Protein AF-I0GTZ7-F1 (afdb_monomer)

Organism: Selenomonas ruminantium subsp. lactilytica (strain NBRC 103574 / TAM6421) (NCBI:txid927704)

Sequence (156 aa):
MKLYHGTDLFSAEQILQKGIDISAGRKGLDFGTGFYVTPRLTQAIIWAKGTLAPCVLSMELDEDGLIIKGFDKPNKEWAEFVVRNRLRLPVCVDYDCVYGPMADYGVSRMYAKYMANKLTVEQAIEKVRQDTNGWQWVVLTERAVKNVHDIRKVEI

Solvent-accessible surface area (backbone atoms only — not comparable to full-atom values): 8433 Å² total; per-residue (Å²): 83,71,34,19,33,36,35,30,49,70,61,52,50,45,35,74,75,74,45,86,64,39,81,78,33,60,80,36,32,60,86,41,53,23,45,63,30,16,76,42,62,71,58,18,51,56,52,5,64,75,40,96,44,58,31,35,37,34,29,33,42,57,66,80,97,57,48,69,46,80,32,99,54,68,42,71,69,46,18,48,49,26,46,32,24,34,63,67,44,91,73,96,73,92,49,25,30,43,36,27,64,29,67,66,59,59,50,70,62,52,38,56,32,37,77,67,73,72,41,53,72,69,63,47,25,63,53,42,44,75,30,68,66,60,59,36,36,32,38,55,34,77,70,44,54,72,34,51,41,77,75,40,82,52,93,129

Foldseek 3Di:
DKKKAKAAPVVLVCCVPPNFDQQPADFQFQQGGFGKIAPDPVVSQVNQVVDPHIWMKMWDFDCPPFAEAEDAALDLVSLLSRLCRLLVHDDPDDGQKYKDFGFPDDSVVSNVCVVVVNADSVNSSVNRSVGTDHMMMGGNDPVRSVRIGDIDIDDD

InterPro domains:
  IPR025051 Protein of unknown function DUF3990 [PF13151] (1-148)

Nearest PDB structures (foldseek):
  7oqq-assembly1_A  TM=5.506E-01  e=1.135E-02  Homo sapiens
  4uw1-assembly4_D  TM=5.158E-01  e=1.210E-02  Homo sapiens
  4uw1-assembly5_E  TM=5.452E-01  e=3.865E-02  Homo sapiens
  4u6a-assembly1_A  TM=5.434E-01  e=4.691E-02  Homo sapiens
  5aeh-assembly1_A  TM=5.411E-01  e=5.337E-02  Homo sapiens

pLDDT: mean 93.89, std 5.48, range [63.81, 98.81]

Mean predicted aligned error: 3.39 Å

Radius of gyration: 15.52 Å; Cα contacts (8 Å, |Δi|>4): 314; chains: 1; bounding box: 33×33×45 Å

Structure (mmCIF, N/CA/C/O backbone):
data_AF-I0GTZ7-F1
#
_entry.id   AF-I0GTZ7-F1
#
loop_
_atom_site.group_PDB
_atom_site.id
_atom_site.type_symbol
_atom_site.label_atom_id
_atom_site.label_alt_id
_atom_site.label_comp_id
_atom_site.label_asym_id
_atom_site.label_entity_id
_atom_site.label_seq_id
_atom_site.pdbx_PDB_ins_code
_atom_site.Cartn_x
_atom_site.Cartn_y
_atom_site.Cartn_z
_atom_site.occupancy
_atom_site.B_iso_or_equiv
_atom_site.auth_seq_id
_atom_site.auth_comp_id
_atom_site.auth_asym_id
_atom_site.auth_atom_id
_atom_site.pdbx_PDB_model_num
ATOM 1 N N . MET A 1 1 ? -5.364 -9.338 11.667 1.00 95.12 1 MET A N 1
ATOM 2 C CA . MET A 1 1 ? -3.909 -9.088 11.589 1.00 95.12 1 MET A CA 1
ATOM 3 C C . MET A 1 1 ? -3.652 -7.605 11.792 1.00 95.12 1 MET A C 1
ATOM 5 O O . MET A 1 1 ? -4.343 -6.790 11.185 1.00 95.12 1 MET A O 1
ATOM 9 N N . LYS A 1 2 ? -2.658 -7.242 12.613 1.00 97.94 2 LYS A N 1
ATOM 10 C CA . LYS A 1 2 ? -2.385 -5.834 12.917 1.00 97.94 2 LYS A CA 1
ATOM 11 C C . LYS A 1 2 ? -1.622 -5.148 11.788 1.00 97.94 2 LYS A C 1
ATOM 13 O O . LYS A 1 2 ? -0.551 -5.608 11.386 1.00 97.94 2 LYS A O 1
ATOM 18 N N . LEU A 1 3 ? -2.147 -4.021 11.320 1.00 98.50 3 LEU A N 1
ATOM 19 C CA . LEU A 1 3 ? -1.607 -3.234 10.213 1.00 98.50 3 LEU A CA 1
ATOM 20 C C . LEU A 1 3 ? -1.576 -1.742 10.563 1.00 98.50 3 LEU A C 1
ATOM 22 O O . LEU A 1 3 ? -2.290 -1.274 11.451 1.00 98.50 3 LEU A O 1
ATOM 26 N N . TYR A 1 4 ? -0.735 -0.993 9.852 1.00 98.69 4 TYR A N 1
ATOM 27 C CA . TYR A 1 4 ? -0.530 0.437 10.049 1.00 98.69 4 TYR A CA 1
ATOM 28 C C . TYR A 1 4 ? -0.625 1.203 8.729 1.00 98.69 4 TYR A C 1
ATOM 30 O O . TYR A 1 4 ? -0.106 0.753 7.707 1.00 98.69 4 TYR A O 1
ATOM 38 N N . HIS A 1 5 ? -1.233 2.385 8.763 1.00 98.31 5 HIS A N 1
ATOM 39 C CA . HIS A 1 5 ? -1.317 3.319 7.644 1.00 98.31 5 HIS A CA 1
ATOM 40 C C . HIS A 1 5 ? -0.653 4.640 8.032 1.00 98.31 5 HIS A C 1
ATOM 42 O O . HIS A 1 5 ? -1.072 5.279 8.995 1.00 98.31 5 HIS A O 1
ATOM 48 N N . GLY A 1 6 ? 0.383 5.041 7.297 1.00 98.12 6 GLY A N 1
ATOM 49 C CA . GLY A 1 6 ? 1.013 6.351 7.453 1.00 98.12 6 GLY A CA 1
ATOM 50 C C . GLY A 1 6 ? 0.407 7.362 6.490 1.00 98.12 6 GLY A C 1
ATOM 51 O O . GLY A 1 6 ? 0.366 7.102 5.290 1.00 98.12 6 GLY A O 1
ATOM 52 N N . THR A 1 7 ? -0.052 8.498 7.006 1.00 97.50 7 THR A N 1
ATOM 53 C CA . THR A 1 7 ? -0.763 9.526 6.237 1.00 97.50 7 THR A CA 1
ATOM 54 C C . THR A 1 7 ? -0.627 10.901 6.899 1.00 97.50 7 THR A C 1
ATOM 56 O O . THR A 1 7 ? 0.187 11.074 7.806 1.00 97.50 7 THR A O 1
ATOM 59 N N . ASP A 1 8 ? -1.385 11.889 6.434 1.00 97.38 8 ASP A N 1
ATOM 60 C CA . ASP A 1 8 ? -1.519 13.191 7.085 1.00 97.38 8 ASP A CA 1
ATOM 61 C C . ASP A 1 8 ? -2.726 13.238 8.046 1.00 97.38 8 ASP A C 1
ATOM 63 O O . ASP A 1 8 ? -3.652 12.428 7.962 1.00 97.38 8 ASP A O 1
ATOM 67 N N . LEU A 1 9 ? -2.726 14.200 8.971 1.00 97.62 9 LEU A N 1
ATOM 68 C CA . LEU A 1 9 ? -3.771 14.362 9.985 1.00 97.62 9 LEU A CA 1
ATOM 69 C C . LEU A 1 9 ? -5.183 14.504 9.391 1.00 97.62 9 LEU A C 1
ATOM 71 O O . LEU A 1 9 ? -6.120 13.913 9.926 1.00 97.62 9 LEU A O 1
ATOM 75 N N . PHE A 1 10 ? -5.338 15.249 8.293 1.00 97.12 10 PHE A N 1
ATOM 76 C CA . PHE A 1 10 ? -6.640 15.469 7.663 1.00 97.12 10 PHE A CA 1
ATOM 77 C C . PHE A 1 10 ? -7.180 14.166 7.063 1.00 97.12 10 PHE A C 1
ATOM 79 O O . PHE A 1 10 ? -8.318 13.778 7.327 1.00 97.12 10 PHE A O 1
ATOM 86 N N . SER A 1 11 ? -6.344 13.444 6.317 1.00 97.44 11 SER A N 1
ATOM 87 C CA . SER A 1 11 ? -6.682 12.133 5.760 1.00 97.44 11 SER A CA 1
ATOM 88 C C . SER A 1 11 ? -7.024 11.121 6.859 1.00 97.44 11 SER A C 1
ATOM 90 O O . SER A 1 11 ? -8.006 10.387 6.741 1.00 97.44 11 SER A O 1
ATOM 92 N N . ALA A 1 12 ? -6.272 11.113 7.965 1.00 98.06 12 ALA A N 1
ATOM 93 C CA . ALA A 1 12 ? -6.551 10.249 9.110 1.00 98.06 12 ALA A CA 1
ATOM 94 C C . ALA A 1 12 ? -7.923 10.533 9.744 1.00 98.06 12 ALA A C 1
ATOM 96 O O . ALA A 1 12 ? -8.657 9.604 10.079 1.00 98.06 12 ALA A O 1
ATOM 97 N N . GLU A 1 13 ? -8.294 11.805 9.898 1.00 98.12 13 GLU A N 1
ATOM 98 C CA . GLU A 1 13 ? -9.603 12.199 10.433 1.00 98.12 13 GLU A CA 1
ATOM 99 C C . GLU A 1 13 ? -10.752 11.809 9.510 1.00 98.12 13 GLU A C 1
ATOM 101 O O . GLU A 1 13 ? -11.776 11.316 9.980 1.00 98.12 13 GLU A O 1
ATOM 106 N N . GLN A 1 14 ? -10.562 11.949 8.200 1.00 98.06 14 GLN A N 1
ATOM 107 C CA . GLN A 1 14 ? -11.550 11.529 7.210 1.00 98.06 14 GLN A CA 1
ATOM 108 C C . GLN A 1 14 ? -11.779 10.016 7.261 1.00 98.06 14 GLN A C 1
ATOM 110 O O . GLN A 1 14 ? -12.933 9.592 7.279 1.00 98.06 14 GLN A O 1
ATOM 115 N N . ILE A 1 15 ? -10.711 9.218 7.373 1.00 98.25 15 ILE A N 1
ATOM 116 C CA . ILE A 1 15 ? -10.813 7.757 7.515 1.00 98.25 15 ILE A CA 1
ATOM 117 C C . ILE A 1 15 ? -11.589 7.384 8.783 1.00 98.25 15 ILE A C 1
ATOM 119 O O . ILE A 1 15 ? -12.472 6.532 8.739 1.00 98.25 15 ILE A O 1
ATOM 123 N N . LEU A 1 16 ? -11.300 8.035 9.912 1.00 98.25 16 LEU A N 1
ATOM 124 C CA . LEU A 1 16 ? -11.966 7.744 11.186 1.00 98.25 16 LEU A CA 1
ATOM 125 C C . LEU A 1 16 ? -13.450 8.134 11.189 1.00 98.25 16 LEU A C 1
ATOM 127 O O . LEU A 1 16 ? -14.254 7.463 11.827 1.00 98.25 16 LEU A O 1
ATOM 131 N N . GLN A 1 17 ? -13.814 9.220 10.504 1.00 97.75 17 GLN A N 1
ATOM 132 C CA . GLN A 1 17 ? -15.189 9.727 10.488 1.00 97.75 17 GLN A CA 1
ATOM 133 C C . GLN A 1 17 ? -16.062 9.077 9.411 1.00 97.75 17 GLN A C 1
ATOM 135 O O . GLN A 1 17 ? -17.263 8.919 9.616 1.00 97.75 17 GLN A O 1
ATOM 140 N N . LYS A 1 18 ? -15.483 8.757 8.249 1.00 97.50 18 LYS A N 1
ATOM 141 C CA . LYS A 1 18 ? -16.228 8.361 7.041 1.00 97.50 18 LYS A CA 1
ATOM 142 C C . LYS A 1 18 ? -15.886 6.960 6.543 1.00 97.50 18 LYS A C 1
ATOM 144 O O . LYS A 1 18 ? -16.575 6.460 5.660 1.00 97.50 18 LYS A O 1
ATOM 149 N N . GLY A 1 19 ? -14.863 6.328 7.110 1.00 97.31 19 GLY A N 1
ATOM 150 C CA . GLY A 1 19 ? -14.336 5.055 6.639 1.00 97.31 19 GLY A CA 1
ATOM 151 C C . GLY A 1 19 ? -13.273 5.213 5.554 1.00 97.31 19 GLY A C 1
ATOM 152 O O . GLY A 1 19 ? -12.910 6.315 5.136 1.00 97.31 19 GLY A O 1
ATOM 153 N N . ILE A 1 20 ? -12.737 4.075 5.124 1.00 98.12 20 ILE A N 1
ATOM 154 C CA . ILE A 1 20 ? -11.696 3.996 4.100 1.00 98.12 20 ILE A CA 1
ATOM 155 C C . ILE A 1 20 ? -12.334 4.172 2.719 1.00 98.12 20 ILE A C 1
ATOM 157 O O . ILE A 1 20 ? -13.192 3.385 2.335 1.00 98.12 20 ILE A O 1
ATOM 161 N N . ASP A 1 21 ? -11.860 5.157 1.957 1.00 96.94 21 ASP A N 1
ATOM 162 C CA . ASP A 1 21 ? -12.166 5.317 0.532 1.00 96.94 21 ASP A CA 1
ATOM 163 C C . ASP A 1 21 ? -10.965 4.849 -0.301 1.00 96.94 21 ASP A C 1
ATOM 165 O O . ASP A 1 21 ? -9.955 5.548 -0.432 1.00 96.94 21 ASP A O 1
ATOM 169 N N . ILE A 1 22 ? -11.064 3.647 -0.872 1.00 94.62 22 ILE A N 1
ATOM 170 C CA . ILE A 1 22 ? -10.001 3.056 -1.699 1.00 94.62 22 ILE A CA 1
ATOM 171 C C . ILE A 1 22 ? -9.769 3.826 -3.009 1.00 94.62 22 ILE A C 1
ATOM 173 O O . ILE A 1 22 ? -8.677 3.751 -3.580 1.00 94.62 22 ILE A O 1
ATOM 177 N N . SER A 1 23 ? -10.751 4.606 -3.472 1.00 93.00 23 SER A N 1
ATOM 178 C CA . SER A 1 23 ? -10.648 5.392 -4.705 1.00 93.00 23 SER A CA 1
ATOM 179 C C . SER A 1 23 ? -9.791 6.653 -4.544 1.00 93.00 23 SER A C 1
ATOM 181 O O . SER A 1 23 ? -9.262 7.165 -5.533 1.00 93.00 23 SER A O 1
ATOM 183 N N . ALA A 1 24 ? -9.567 7.102 -3.302 1.00 92.50 24 ALA A N 1
ATOM 184 C CA . ALA A 1 24 ? -8.664 8.207 -2.979 1.00 92.50 24 ALA A CA 1
ATOM 185 C C . ALA A 1 24 ? -7.177 7.866 -3.224 1.00 92.50 24 ALA A C 1
ATOM 187 O O . ALA A 1 24 ? -6.317 8.752 -3.239 1.00 92.50 24 ALA A O 1
ATOM 188 N N . GLY A 1 25 ? -6.855 6.582 -3.427 1.00 86.94 25 GLY A N 1
ATOM 189 C CA . GLY A 1 25 ? -5.504 6.115 -3.706 1.00 86.94 25 GLY A CA 1
ATOM 190 C C . GLY A 1 25 ? -4.927 6.667 -5.017 1.00 86.94 25 GLY A C 1
ATOM 191 O O . GLY A 1 25 ? -5.606 6.859 -6.026 1.00 86.94 25 GLY A O 1
ATOM 192 N N . ARG A 1 26 ? -3.610 6.889 -5.042 1.00 88.62 26 ARG A N 1
ATOM 193 C CA . ARG A 1 26 ? -2.918 7.336 -6.261 1.00 88.62 26 ARG A CA 1
ATOM 194 C C . ARG A 1 26 ? -2.885 6.222 -7.314 1.00 88.62 26 ARG A C 1
ATOM 196 O O . ARG A 1 26 ? -2.841 5.035 -6.997 1.00 88.62 26 ARG A O 1
ATOM 203 N N . LYS A 1 27 ? -2.846 6.609 -8.592 1.00 88.44 27 LYS A N 1
ATOM 204 C CA . LYS A 1 27 ? -2.640 5.677 -9.714 1.00 88.44 27 LYS A CA 1
ATOM 205 C C . LYS A 1 27 ? -1.162 5.348 -9.897 1.00 88.44 27 LYS A C 1
ATOM 207 O O . LYS A 1 27 ? -0.310 6.225 -9.755 1.00 88.44 27 LYS A O 1
ATOM 212 N N . GLY A 1 28 ? -0.879 4.126 -10.341 1.00 88.50 28 GLY A N 1
ATOM 213 C CA . GLY A 1 28 ? 0.480 3.684 -10.661 1.00 88.50 28 GLY A CA 1
ATOM 214 C C . GLY A 1 28 ? 1.322 3.319 -9.439 1.00 88.50 28 GLY A C 1
ATOM 215 O O . GLY A 1 28 ? 2.539 3.452 -9.496 1.00 88.50 28 GLY A O 1
ATOM 216 N N . LEU A 1 29 ? 0.696 2.905 -8.336 1.00 92.75 29 LEU A N 1
ATOM 217 C CA . LEU A 1 29 ? 1.392 2.277 -7.210 1.00 92.75 29 LEU A CA 1
ATOM 218 C C . LEU A 1 29 ? 1.675 0.799 -7.517 1.00 92.75 29 LEU A C 1
ATOM 220 O O . LEU A 1 29 ? 1.249 0.281 -8.545 1.00 92.75 29 LEU A O 1
ATOM 224 N N . ASP A 1 30 ? 2.411 0.126 -6.640 1.00 94.19 30 ASP A N 1
ATOM 225 C CA . ASP A 1 30 ? 2.961 -1.219 -6.870 1.00 94.19 30 ASP A CA 1
ATOM 226 C C . ASP A 1 30 ? 1.895 -2.277 -7.152 1.00 94.19 30 ASP A C 1
ATOM 228 O O . ASP A 1 30 ? 2.091 -3.168 -7.971 1.00 94.19 30 ASP A O 1
ATOM 232 N N . PHE A 1 31 ? 0.753 -2.164 -6.485 1.00 94.88 31 PHE A N 1
ATOM 233 C CA . PHE A 1 31 ? -0.296 -3.182 -6.451 1.00 94.88 31 PHE A CA 1
ATOM 234 C C . PHE A 1 31 ? -1.664 -2.627 -6.874 1.00 94.88 31 PHE A C 1
ATOM 236 O O . PHE A 1 31 ? -2.688 -3.237 -6.594 1.00 94.88 31 PHE A O 1
ATOM 243 N N . GLY A 1 32 ? -1.672 -1.479 -7.559 1.00 92.75 32 GLY A N 1
ATOM 244 C CA . GLY A 1 32 ? -2.886 -0.821 -8.038 1.00 92.75 32 GLY A CA 1
ATOM 245 C C . GLY A 1 32 ? -3.330 0.352 -7.165 1.00 92.75 32 GLY A C 1
ATOM 246 O O . GLY A 1 32 ? -2.596 0.839 -6.309 1.00 92.75 32 GLY A O 1
ATOM 247 N N . THR A 1 33 ? -4.525 0.870 -7.436 1.00 93.00 33 THR A N 1
ATOM 248 C CA . THR A 1 33 ? -5.135 1.931 -6.627 1.00 93.00 33 THR A CA 1
ATOM 249 C C . THR A 1 33 ? -5.954 1.291 -5.515 1.00 93.00 33 THR A C 1
ATOM 251 O O . THR A 1 33 ? -6.853 0.509 -5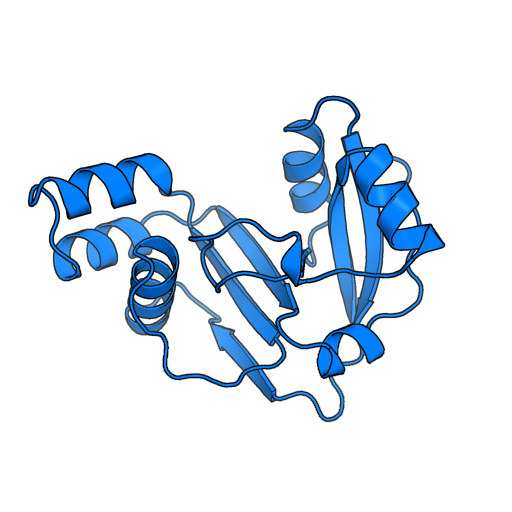.797 1.00 93.00 33 THR A O 1
ATOM 254 N N . GLY A 1 34 ? -5.629 1.623 -4.269 1.00 95.31 34 GLY A N 1
ATOM 255 C CA . GLY A 1 34 ? -6.309 1.099 -3.092 1.00 95.31 34 GLY A CA 1
ATOM 256 C C . GLY A 1 34 ? -5.756 1.703 -1.807 1.00 95.31 34 GLY A C 1
ATOM 257 O O . GLY A 1 34 ? -4.984 2.669 -1.837 1.00 95.31 34 GLY A O 1
ATOM 258 N N . PHE A 1 35 ? -6.134 1.115 -0.677 1.00 97.62 35 PHE A N 1
ATOM 259 C CA . PHE A 1 35 ? -5.713 1.567 0.643 1.00 97.62 35 PHE A CA 1
ATOM 260 C C . PHE A 1 35 ? -4.486 0.787 1.123 1.00 97.62 35 PHE A C 1
ATOM 262 O O . PHE A 1 35 ? -4.555 -0.410 1.399 1.00 97.62 35 PHE A O 1
ATOM 269 N N . TYR A 1 36 ? -3.343 1.472 1.180 1.00 97.69 36 TYR A N 1
ATOM 270 C CA . TYR A 1 36 ? -2.048 0.865 1.481 1.00 97.69 36 TYR A CA 1
ATOM 271 C C . TYR A 1 36 ? -1.747 0.859 2.971 1.00 97.69 36 TYR A C 1
ATOM 273 O O . TYR A 1 36 ? -1.788 1.897 3.629 1.00 97.69 36 TYR A O 1
ATOM 281 N N . VAL A 1 37 ? -1.351 -0.297 3.481 1.00 98.31 37 VAL A N 1
ATOM 282 C CA . VAL A 1 37 ? -1.005 -0.510 4.885 1.00 98.31 37 VAL A CA 1
ATOM 283 C C . VAL A 1 37 ? 0.248 -1.374 4.998 1.00 98.31 37 VAL A C 1
ATOM 285 O O . VAL A 1 37 ? 0.731 -1.947 4.024 1.00 98.31 37 VAL A O 1
ATOM 288 N N . THR A 1 38 ? 0.834 -1.453 6.184 1.00 98.25 38 THR A N 1
ATOM 289 C CA . THR A 1 38 ? 2.047 -2.239 6.431 1.00 98.25 38 THR A CA 1
ATOM 290 C C . THR A 1 38 ? 1.995 -2.890 7.809 1.00 98.25 38 THR A C 1
ATOM 292 O O . THR A 1 38 ? 1.497 -2.271 8.746 1.00 98.25 38 THR A O 1
ATOM 295 N N . PRO A 1 39 ? 2.538 -4.107 7.992 1.00 97.00 39 PRO A N 1
ATOM 296 C CA . PRO A 1 39 ? 2.652 -4.711 9.321 1.00 97.00 39 PRO A CA 1
ATOM 297 C C . PRO A 1 39 ? 3.732 -4.039 10.192 1.00 97.00 39 PRO A C 1
ATOM 299 O O . PRO A 1 39 ? 3.885 -4.378 11.363 1.00 97.00 39 PRO A O 1
ATOM 302 N N . ARG A 1 40 ? 4.517 -3.097 9.644 1.00 97.19 40 ARG A N 1
ATOM 303 C CA . ARG A 1 40 ? 5.641 -2.451 10.338 1.00 97.19 40 ARG A CA 1
ATOM 304 C C . ARG A 1 40 ? 5.295 -1.012 10.709 1.00 97.19 40 ARG A C 1
ATOM 306 O O . ARG A 1 40 ? 5.294 -0.136 9.850 1.00 97.19 40 ARG A O 1
ATOM 313 N N . LEU A 1 41 ? 5.107 -0.739 12.001 1.00 97.62 41 LEU A N 1
ATOM 314 C CA . LEU A 1 41 ? 4.861 0.622 12.498 1.00 97.62 41 LEU A CA 1
ATOM 315 C C . LEU A 1 41 ? 5.948 1.612 12.045 1.00 97.62 41 LEU A C 1
ATOM 317 O O . LEU A 1 41 ? 5.640 2.707 11.586 1.00 97.62 41 LEU A O 1
ATOM 321 N N . THR A 1 42 ? 7.220 1.208 12.096 1.00 97.19 42 THR A N 1
ATOM 322 C CA . THR A 1 42 ? 8.344 2.045 11.648 1.00 97.19 42 THR A CA 1
ATOM 323 C C . THR A 1 42 ? 8.231 2.451 10.176 1.00 97.19 42 THR A C 1
ATOM 325 O O . THR A 1 42 ? 8.536 3.591 9.837 1.00 97.19 42 THR A O 1
ATOM 328 N N . GLN A 1 43 ? 7.733 1.561 9.311 1.00 96.94 43 GLN A N 1
ATOM 329 C CA . GLN A 1 43 ? 7.482 1.856 7.900 1.00 96.94 43 GLN A CA 1
ATOM 330 C C . GLN A 1 43 ? 6.333 2.860 7.734 1.00 96.94 43 GLN A C 1
ATOM 332 O O . GLN A 1 43 ? 6.464 3.809 6.963 1.00 96.94 43 GLN A O 1
ATOM 337 N N . ALA A 1 44 ? 5.239 2.695 8.484 1.00 98.00 44 ALA A N 1
ATOM 338 C CA . ALA A 1 44 ? 4.123 3.641 8.466 1.00 98.00 44 ALA A CA 1
ATOM 339 C C . ALA A 1 44 ? 4.543 5.036 8.960 1.00 98.00 44 ALA A C 1
ATOM 341 O O . ALA A 1 44 ? 4.154 6.036 8.365 1.00 98.00 44 ALA A O 1
ATOM 342 N N . ILE A 1 45 ? 5.401 5.120 9.983 1.00 97.94 45 ILE A N 1
ATOM 343 C CA . ILE A 1 45 ? 5.975 6.394 10.447 1.00 97.94 45 ILE A CA 1
ATOM 344 C C . ILE A 1 45 ? 6.801 7.057 9.335 1.00 97.94 45 ILE A C 1
ATOM 346 O O . ILE A 1 45 ? 6.686 8.264 9.129 1.00 97.94 45 ILE A O 1
ATOM 350 N N . I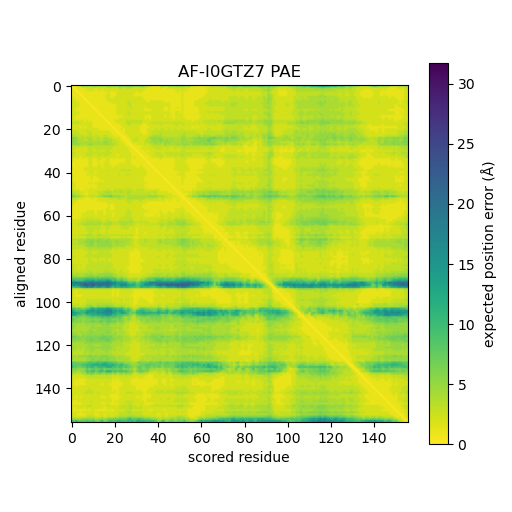LE A 1 46 ? 7.614 6.293 8.593 1.00 96.12 46 ILE A N 1
ATOM 351 C CA . ILE A 1 46 ? 8.378 6.821 7.448 1.00 96.12 46 ILE A CA 1
ATOM 352 C C . ILE A 1 46 ? 7.435 7.380 6.377 1.00 96.12 46 ILE A C 1
ATOM 354 O O . ILE A 1 46 ? 7.670 8.482 5.884 1.00 96.12 46 ILE A O 1
ATOM 358 N N . TRP A 1 47 ? 6.354 6.666 6.046 1.00 95.56 47 TRP A N 1
ATOM 359 C CA . TRP A 1 47 ? 5.350 7.153 5.095 1.00 95.56 47 TRP A CA 1
ATOM 360 C C . TRP A 1 47 ? 4.682 8.448 5.577 1.00 95.56 47 TRP A C 1
ATOM 362 O O . TRP A 1 47 ? 4.612 9.415 4.821 1.00 95.56 47 TRP A O 1
ATOM 372 N N . ALA A 1 48 ? 4.265 8.499 6.845 1.00 97.69 48 ALA A N 1
ATOM 373 C CA . ALA A 1 48 ? 3.624 9.669 7.443 1.00 97.69 48 ALA A CA 1
ATOM 374 C C . ALA A 1 48 ? 4.547 10.899 7.454 1.00 97.69 48 ALA A C 1
ATOM 376 O O . ALA A 1 48 ? 4.104 12.003 7.142 1.00 97.69 48 ALA A O 1
ATOM 377 N N . LYS A 1 49 ? 5.843 10.716 7.751 1.00 96.62 49 LYS A N 1
ATOM 378 C CA . LYS A 1 49 ? 6.863 11.785 7.739 1.00 96.62 49 LYS A CA 1
ATOM 379 C C . LYS A 1 49 ? 7.054 12.443 6.370 1.00 96.62 49 LYS A C 1
ATOM 381 O O . LYS A 1 49 ? 7.591 13.543 6.306 1.00 96.62 49 LYS A O 1
ATOM 386 N N . GLY A 1 50 ? 6.613 11.799 5.289 1.00 91.75 50 GLY A N 1
ATOM 387 C CA . GLY A 1 50 ? 6.576 12.395 3.953 1.00 91.75 50 GLY A CA 1
ATOM 388 C C . GLY A 1 50 ? 5.442 13.408 3.740 1.00 91.75 50 GLY A C 1
ATOM 389 O O . GLY A 1 50 ? 5.338 13.965 2.649 1.00 91.75 50 GLY A O 1
ATOM 390 N N . THR A 1 51 ? 4.583 13.631 4.739 1.00 93.81 51 THR A N 1
ATOM 391 C CA . THR A 1 51 ? 3.427 14.539 4.680 1.00 93.81 51 THR A CA 1
ATOM 392 C C . THR A 1 51 ? 3.635 15.793 5.541 1.00 93.81 51 THR A C 1
ATOM 394 O O . THR A 1 51 ? 4.563 15.857 6.344 1.00 93.81 51 THR A O 1
ATOM 397 N N . LEU A 1 52 ? 2.772 16.806 5.384 1.00 91.94 52 LEU A N 1
ATOM 398 C CA . LEU A 1 52 ? 2.884 18.076 6.118 1.00 91.94 52 LEU A CA 1
ATOM 399 C C . LEU A 1 52 ? 2.549 17.949 7.617 1.00 91.94 52 LEU A C 1
ATOM 401 O O . LEU A 1 52 ? 3.149 18.637 8.436 1.00 91.94 52 LEU A O 1
ATOM 405 N N . ALA A 1 53 ? 1.599 17.079 7.971 1.00 96.19 53 ALA A N 1
ATOM 406 C CA . ALA A 1 53 ? 1.144 16.850 9.343 1.00 96.19 53 ALA A CA 1
ATOM 407 C C . ALA A 1 53 ? 1.072 15.336 9.610 1.00 96.19 53 ALA A C 1
ATOM 409 O O . ALA A 1 53 ? -0.013 14.763 9.506 1.00 96.19 53 ALA A O 1
ATOM 410 N N . PRO A 1 54 ? 2.213 14.677 9.893 1.00 97.81 54 PRO A N 1
ATOM 411 C CA . PRO A 1 54 ? 2.301 13.222 9.978 1.00 97.81 54 PRO A CA 1
ATOM 412 C C . PRO A 1 54 ? 1.322 12.618 10.985 1.00 97.81 54 PRO A C 1
ATOM 414 O O . PRO A 1 54 ? 1.262 13.031 12.141 1.00 97.81 54 PRO A O 1
ATOM 417 N N . CYS A 1 55 ? 0.591 11.594 10.559 1.00 98.38 55 CYS A N 1
ATOM 418 C CA . CYS A 1 55 ? -0.285 10.800 11.404 1.00 98.38 55 CYS A CA 1
ATOM 419 C C . CYS A 1 55 ? -0.176 9.321 11.020 1.00 98.38 55 CYS A C 1
ATOM 421 O O . CYS A 1 55 ? -0.022 8.973 9.848 1.00 98.38 55 CYS A O 1
ATOM 423 N N . VAL A 1 56 ? -0.261 8.436 12.010 1.00 98.75 56 VAL A N 1
ATOM 424 C CA . VAL A 1 56 ? -0.320 6.993 11.779 1.00 98.75 56 VAL A CA 1
ATOM 425 C C . VAL A 1 56 ? -1.614 6.447 12.360 1.00 98.75 56 VAL A C 1
ATOM 427 O O . VAL A 1 56 ? -1.985 6.759 13.490 1.00 98.75 56 VAL A O 1
ATOM 430 N N . LEU A 1 57 ? -2.289 5.609 11.579 1.00 98.81 57 LEU A N 1
ATOM 431 C CA . LEU A 1 57 ? -3.410 4.796 12.027 1.00 98.81 57 LEU A CA 1
ATOM 432 C C . LEU A 1 57 ? -2.952 3.350 12.219 1.00 98.81 57 LEU A C 1
ATOM 434 O O . LEU A 1 57 ? -2.159 2.843 11.426 1.00 98.81 57 LEU A O 1
ATOM 438 N N . SER A 1 58 ? -3.481 2.678 13.235 1.00 98.69 58 SER A N 1
ATOM 439 C CA . SER A 1 58 ? -3.436 1.221 13.389 1.00 98.69 58 SER A CA 1
ATOM 440 C C . SER A 1 58 ? -4.821 0.632 13.184 1.00 98.69 58 SER A C 1
ATOM 442 O O . SER A 1 58 ? -5.802 1.303 13.496 1.00 98.69 58 SER A O 1
ATOM 444 N N . MET A 1 59 ? -4.888 -0.603 12.703 1.00 98.69 59 MET A N 1
ATOM 445 C CA . MET A 1 59 ? -6.131 -1.335 12.459 1.00 98.69 59 MET A CA 1
ATOM 446 C C . MET A 1 59 ? -5.892 -2.844 12.475 1.00 98.69 59 MET A C 1
ATOM 448 O O . MET A 1 59 ? -4.747 -3.296 12.378 1.00 98.69 59 MET A O 1
ATOM 452 N N . GLU A 1 60 ? -6.977 -3.603 12.536 1.00 98.56 60 GLU A N 1
ATOM 453 C CA . GLU A 1 60 ? -6.992 -5.047 12.332 1.00 98.56 60 GLU A CA 1
ATOM 454 C C . GLU A 1 60 ? -7.662 -5.375 10.995 1.00 98.56 60 GLU A C 1
ATOM 456 O O . GLU A 1 60 ? -8.722 -4.840 10.690 1.00 98.56 60 GLU A O 1
ATOM 461 N N . LEU A 1 61 ? -7.050 -6.250 10.199 1.00 98.19 61 LEU A N 1
ATOM 462 C CA . LEU A 1 61 ? -7.677 -6.849 9.017 1.00 98.19 61 LEU A CA 1
ATOM 463 C C . LEU A 1 61 ? -8.070 -8.296 9.325 1.00 98.19 61 LEU A C 1
ATOM 465 O O . LEU A 1 61 ? -7.200 -9.087 9.698 1.00 98.19 61 LEU A O 1
ATOM 469 N N . ASP A 1 62 ? -9.347 -8.631 9.167 1.00 98.12 62 ASP A N 1
ATOM 470 C CA . ASP A 1 62 ? -9.819 -10.015 9.137 1.00 98.12 62 ASP A CA 1
ATOM 471 C C . ASP A 1 62 ? -9.677 -10.584 7.719 1.00 98.12 62 ASP A C 1
ATOM 473 O O . ASP A 1 62 ? -10.260 -10.086 6.757 1.00 98.12 62 ASP A O 1
ATOM 477 N N . GLU A 1 63 ? -8.856 -11.614 7.570 1.00 96.88 63 GLU A N 1
ATOM 478 C CA . GLU A 1 63 ? -8.548 -12.203 6.268 1.00 96.88 63 GLU A CA 1
ATOM 479 C C . GLU A 1 63 ? -9.598 -13.236 5.826 1.00 96.88 63 GLU A C 1
ATOM 481 O O . GLU A 1 63 ? -9.564 -13.680 4.676 1.00 96.88 63 GLU A O 1
ATOM 486 N N . ASP A 1 64 ? -10.538 -13.612 6.703 1.00 96.56 64 ASP A N 1
ATOM 487 C CA . ASP A 1 64 ? -11.516 -14.653 6.403 1.00 96.56 64 ASP A CA 1
ATOM 488 C C . ASP A 1 64 ? -12.415 -14.286 5.209 1.00 96.56 64 ASP A C 1
ATOM 490 O O . ASP A 1 64 ? -12.922 -13.168 5.068 1.00 96.56 64 ASP A O 1
ATOM 494 N N . GLY A 1 65 ? -12.586 -15.250 4.303 1.00 95.88 65 GLY A N 1
ATOM 495 C CA . GLY A 1 65 ? -13.372 -15.094 3.077 1.00 95.88 65 GLY A CA 1
ATOM 496 C C . GLY A 1 65 ? -12.799 -14.140 2.014 1.00 95.88 65 GLY A C 1
ATOM 497 O O . GLY A 1 65 ? -13.457 -13.938 0.986 1.00 95.88 65 GLY A O 1
ATOM 498 N N . LEU A 1 66 ? -11.605 -13.565 2.212 1.00 97.06 66 LEU A N 1
ATOM 499 C CA . LEU A 1 66 ? -10.952 -12.686 1.236 1.00 97.06 66 LEU A CA 1
ATOM 500 C C . LEU A 1 66 ? -10.081 -13.465 0.242 1.00 97.06 66 LEU A C 1
ATOM 502 O O . LEU A 1 66 ? -9.411 -14.441 0.578 1.00 97.06 66 LEU A O 1
ATOM 506 N N . ILE A 1 67 ? -10.040 -12.993 -1.004 1.00 97.38 67 ILE A N 1
ATOM 507 C CA . ILE A 1 67 ? -9.125 -13.486 -2.034 1.00 97.38 67 ILE A CA 1
ATOM 508 C C . ILE A 1 67 ? -7.838 -12.662 -1.956 1.00 97.38 67 ILE A C 1
ATOM 510 O O . ILE A 1 67 ? -7.798 -11.504 -2.383 1.00 97.38 67 ILE A O 1
ATOM 514 N N . ILE A 1 68 ? -6.778 -13.266 -1.421 1.00 97.19 68 ILE A N 1
ATOM 515 C CA . ILE A 1 68 ? -5.513 -12.582 -1.132 1.00 97.19 68 ILE A CA 1
ATOM 516 C C . ILE A 1 68 ? -4.397 -13.110 -2.036 1.00 97.19 68 ILE A C 1
ATOM 518 O O . ILE A 1 68 ? -4.146 -14.314 -2.102 1.00 97.19 68 ILE A O 1
ATOM 522 N N . LYS A 1 69 ? -3.679 -12.200 -2.704 1.00 96.88 69 LYS A N 1
ATOM 523 C CA . LYS A 1 69 ? -2.455 -12.523 -3.450 1.00 96.88 69 LYS A CA 1
ATOM 524 C C . LYS A 1 69 ? -1.215 -12.137 -2.651 1.00 96.88 69 LYS A C 1
ATOM 526 O O . LYS A 1 69 ? -0.972 -10.960 -2.398 1.00 96.88 69 LYS A O 1
ATOM 531 N N . GLY A 1 70 ? -0.399 -13.132 -2.322 1.00 96.44 70 GLY A N 1
ATOM 532 C CA . GLY A 1 70 ? 0.884 -12.945 -1.652 1.00 96.44 70 GLY A CA 1
ATOM 533 C C . GLY A 1 70 ? 2.083 -13.009 -2.591 1.00 96.44 70 GLY A C 1
ATOM 534 O O . GLY A 1 70 ? 2.143 -13.854 -3.487 1.00 96.44 70 GLY A O 1
ATOM 535 N N . PHE A 1 71 ? 3.063 -12.143 -2.347 1.00 96.38 71 PHE A N 1
ATOM 536 C CA . PHE A 1 71 ? 4.410 -12.238 -2.898 1.00 96.38 71 PHE A CA 1
ATOM 537 C C . PHE A 1 71 ? 5.424 -12.302 -1.754 1.00 96.38 71 PHE A C 1
ATOM 539 O O . PHE A 1 71 ? 5.796 -11.278 -1.195 1.00 96.38 71 PHE A O 1
ATOM 546 N N . ASP A 1 72 ? 5.927 -13.491 -1.423 1.00 93.75 72 ASP A N 1
ATOM 547 C CA . ASP A 1 72 ? 6.838 -13.657 -0.273 1.00 93.75 72 ASP A CA 1
ATOM 548 C C . ASP A 1 72 ? 8.297 -13.260 -0.575 1.00 93.75 72 ASP A C 1
ATOM 550 O O . ASP A 1 72 ? 9.165 -13.280 0.298 1.00 93.75 72 ASP A O 1
ATOM 554 N N . LYS A 1 73 ? 8.602 -12.919 -1.831 1.00 92.62 73 LYS A N 1
ATOM 555 C CA . LYS A 1 73 ? 9.927 -12.475 -2.281 1.00 92.62 73 LYS A CA 1
ATOM 556 C C . LYS A 1 73 ? 9.820 -11.668 -3.579 1.00 92.62 73 LYS A C 1
ATOM 558 O O . LYS A 1 73 ? 8.895 -11.917 -4.354 1.00 92.62 73 LYS A O 1
ATOM 563 N N . PRO A 1 74 ? 10.785 -10.779 -3.883 1.00 92.19 74 PRO A N 1
ATOM 564 C CA . PRO A 1 74 ? 10.841 -10.064 -5.158 1.00 92.19 74 PRO A CA 1
ATOM 565 C C . PRO A 1 74 ? 11.323 -10.995 -6.281 1.00 92.19 74 PRO A C 1
ATOM 567 O O . PRO A 1 74 ? 12.459 -10.946 -6.757 1.00 92.19 74 PRO A O 1
ATOM 570 N N . ASN A 1 75 ? 10.468 -11.936 -6.674 1.00 92.81 75 ASN A N 1
ATOM 571 C CA . ASN A 1 75 ? 10.685 -12.792 -7.834 1.00 92.81 75 ASN A CA 1
ATOM 572 C C . ASN A 1 75 ? 10.248 -12.073 -9.126 1.00 92.81 75 ASN A C 1
ATOM 574 O O . ASN A 1 75 ? 9.807 -10.923 -9.116 1.00 92.81 75 ASN A O 1
ATOM 578 N N . LYS A 1 76 ? 10.404 -12.760 -10.262 1.00 92.88 76 LYS A N 1
ATOM 579 C CA . LYS A 1 76 ? 10.020 -12.228 -11.575 1.00 92.88 76 LYS A CA 1
ATOM 580 C C . LYS A 1 76 ? 8.520 -11.910 -11.656 1.00 92.88 76 LYS A C 1
ATOM 582 O O . LYS A 1 76 ? 8.169 -10.854 -12.160 1.00 92.88 76 LYS A O 1
ATOM 587 N N . GLU A 1 77 ? 7.671 -12.770 -11.095 1.00 94.31 77 GLU A N 1
ATOM 588 C CA . GLU A 1 77 ? 6.214 -12.582 -11.064 1.00 94.31 77 GLU A CA 1
ATOM 589 C C . GLU A 1 77 ? 5.807 -11.311 -10.297 1.00 94.31 77 GLU A C 1
ATOM 591 O O . GLU A 1 77 ? 5.012 -10.517 -10.792 1.00 94.31 77 GLU A O 1
ATOM 596 N N . TRP A 1 78 ? 6.399 -11.067 -9.121 1.00 95.69 78 TRP A N 1
ATOM 597 C CA . TRP A 1 78 ? 6.192 -9.834 -8.355 1.00 95.69 78 TRP A CA 1
ATOM 598 C C . TRP A 1 78 ? 6.632 -8.604 -9.153 1.00 95.69 78 TRP A C 1
ATOM 600 O O . TRP A 1 78 ? 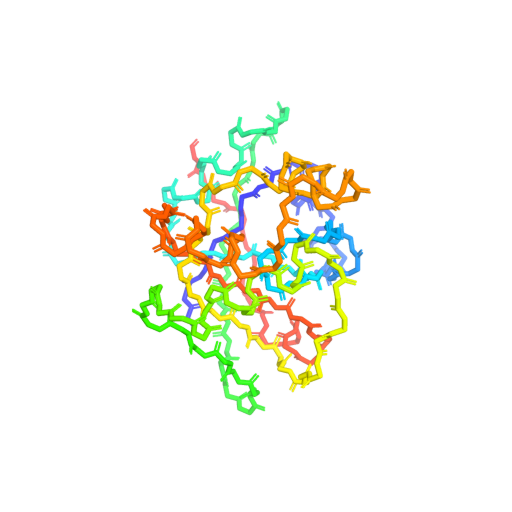5.889 -7.630 -9.254 1.00 95.69 78 TRP A O 1
ATOM 610 N N . ALA A 1 79 ? 7.818 -8.649 -9.766 1.00 94.69 79 ALA A N 1
ATOM 611 C CA . ALA A 1 79 ? 8.337 -7.523 -10.536 1.00 94.69 79 ALA A CA 1
ATOM 612 C C . ALA A 1 79 ? 7.470 -7.230 -11.774 1.00 94.69 79 ALA A C 1
ATOM 614 O O . ALA A 1 79 ? 7.189 -6.067 -12.062 1.00 94.69 79 ALA A O 1
ATOM 615 N N . GLU A 1 80 ? 6.987 -8.265 -12.466 1.00 94.62 80 GLU A N 1
ATOM 616 C CA . GLU A 1 80 ? 6.000 -8.146 -13.545 1.00 94.62 80 GLU A CA 1
ATOM 617 C C . GLU A 1 80 ? 4.711 -7.485 -13.051 1.00 94.62 80 GLU A C 1
ATOM 619 O O . GLU A 1 80 ? 4.241 -6.522 -13.662 1.00 94.62 80 GLU A O 1
ATOM 624 N N . PHE A 1 81 ? 4.174 -7.937 -11.917 1.00 94.94 81 PHE A N 1
ATOM 625 C CA . PHE A 1 81 ? 2.970 -7.371 -11.314 1.00 94.94 81 PHE A CA 1
ATOM 626 C C . PHE A 1 81 ? 3.137 -5.881 -10.980 1.00 94.94 81 PHE A C 1
ATOM 628 O O . PHE A 1 81 ? 2.302 -5.053 -11.358 1.00 94.94 81 PHE A O 1
ATOM 635 N N . VAL A 1 82 ? 4.252 -5.520 -10.339 1.00 94.62 82 VAL A N 1
ATOM 636 C CA . VAL A 1 82 ? 4.583 -4.136 -9.974 1.00 94.62 82 VAL A CA 1
ATOM 637 C C . VAL A 1 82 ? 4.751 -3.250 -11.201 1.00 94.62 82 VAL A C 1
ATOM 639 O O . VAL A 1 82 ? 4.177 -2.161 -11.270 1.00 94.62 82 VAL A O 1
ATOM 642 N N . VAL A 1 83 ? 5.515 -3.703 -12.196 1.00 94.88 83 VAL A N 1
ATOM 643 C CA . VAL A 1 83 ? 5.758 -2.934 -13.420 1.00 94.88 83 VAL A CA 1
ATOM 644 C C . VAL A 1 83 ? 4.456 -2.687 -14.167 1.00 94.88 83 VAL A C 1
ATOM 646 O O . VAL A 1 83 ? 4.213 -1.553 -14.578 1.00 94.88 83 VAL A O 1
ATOM 649 N N . ARG A 1 84 ? 3.585 -3.694 -14.299 1.00 94.50 84 ARG A N 1
ATOM 650 C CA . ARG A 1 84 ? 2.290 -3.513 -14.966 1.00 94.50 84 ARG A CA 1
ATOM 651 C C . ARG A 1 84 ? 1.429 -2.467 -14.266 1.00 94.50 84 ARG A C 1
ATOM 653 O O . ARG A 1 84 ? 0.942 -1.562 -14.942 1.00 94.50 84 ARG A O 1
ATOM 660 N N . ASN A 1 85 ? 1.309 -2.528 -12.939 1.00 93.62 85 ASN A N 1
ATOM 661 C CA . ASN A 1 85 ? 0.539 -1.539 -12.182 1.00 93.62 85 ASN A CA 1
ATOM 662 C C . ASN A 1 85 ? 1.123 -0.125 -12.316 1.00 93.62 85 ASN A C 1
ATOM 664 O O . ASN A 1 85 ? 0.413 0.817 -12.675 1.00 93.62 85 ASN A O 1
ATOM 668 N N . ARG A 1 86 ? 2.434 0.033 -12.111 1.00 92.81 86 ARG A N 1
ATOM 669 C CA . ARG A 1 86 ? 3.116 1.334 -12.200 1.00 92.81 86 ARG A CA 1
ATOM 670 C C . ARG A 1 86 ? 3.083 1.944 -13.602 1.00 92.81 86 ARG A C 1
ATOM 672 O O . ARG A 1 86 ? 2.981 3.163 -13.736 1.00 92.81 86 ARG A O 1
ATOM 679 N N . LEU A 1 87 ? 3.142 1.111 -14.642 1.00 92.62 87 LEU A N 1
ATOM 680 C CA . LEU A 1 87 ? 2.991 1.522 -16.042 1.00 92.62 87 LEU A CA 1
ATOM 681 C C . LEU A 1 87 ? 1.529 1.663 -16.481 1.00 92.62 87 LEU A C 1
ATOM 683 O O . LEU A 1 87 ? 1.280 2.051 -17.620 1.00 92.62 87 LEU A O 1
ATOM 687 N N . ARG A 1 88 ? 0.567 1.405 -15.584 1.00 90.31 88 ARG A N 1
ATOM 688 C CA . ARG A 1 88 ? -0.879 1.482 -15.852 1.00 90.31 88 ARG A CA 1
ATOM 689 C C . ARG A 1 88 ? -1.311 0.573 -17.003 1.00 90.31 88 ARG A C 1
ATOM 691 O O . ARG A 1 88 ? -2.221 0.899 -17.761 1.00 90.31 88 ARG A O 1
ATOM 698 N N . LEU A 1 89 ? -0.630 -0.560 -17.141 1.00 90.12 89 LEU A N 1
ATOM 699 C CA . LEU A 1 89 ? -1.008 -1.610 -18.071 1.00 90.12 89 LEU A CA 1
ATOM 700 C C . LEU A 1 89 ? -2.169 -2.411 -17.470 1.00 90.12 89 LEU A C 1
ATOM 702 O O . LEU A 1 89 ? -2.252 -2.520 -16.246 1.00 90.12 89 LEU A O 1
ATOM 706 N N . PRO A 1 90 ? -3.044 -3.012 -18.295 1.00 84.38 90 PRO A N 1
ATOM 707 C CA . PRO A 1 90 ? -4.118 -3.858 -17.791 1.00 84.38 90 PRO A CA 1
ATOM 708 C C . PRO A 1 90 ? -3.578 -4.958 -16.870 1.00 84.38 90 PRO A C 1
ATOM 710 O O . PRO A 1 90 ? -2.654 -5.688 -17.241 1.00 84.38 90 PRO A O 1
ATOM 713 N N . VAL A 1 91 ? -4.157 -5.098 -15.682 1.00 81.06 91 VAL A N 1
ATOM 714 C CA . VAL A 1 91 ? -3.885 -6.208 -14.764 1.00 81.06 91 VAL A CA 1
ATOM 715 C C . VAL A 1 91 ? -5.190 -6.984 -14.639 1.00 81.06 91 VAL A C 1
ATOM 717 O O . VAL A 1 91 ? -6.187 -6.440 -14.184 1.00 81.06 91 VAL A O 1
ATOM 720 N N . CYS A 1 92 ? -5.217 -8.219 -15.138 1.00 63.81 92 CYS A N 1
ATOM 721 C CA . CYS A 1 92 ? -6.411 -9.067 -15.118 1.00 63.81 92 CYS A CA 1
ATOM 722 C C . CYS A 1 92 ? -6.442 -9.867 -13.817 1.00 63.81 92 CYS A C 1
ATOM 724 O O . CYS A 1 92 ? -6.098 -11.046 -13.833 1.00 63.81 92 CYS A O 1
ATOM 726 N N . VAL A 1 93 ? -6.756 -9.222 -12.693 1.00 70.38 93 VAL A N 1
ATOM 727 C CA . VAL A 1 93 ? -6.895 -9.912 -11.404 1.00 70.38 93 VAL A CA 1
ATOM 728 C C . VAL A 1 93 ? -7.947 -9.239 -10.524 1.00 70.38 93 VAL A C 1
ATOM 730 O O . VAL A 1 93 ? -7.926 -8.021 -10.367 1.00 70.38 93 VAL A O 1
ATOM 733 N N . ASP A 1 94 ? -8.808 -10.053 -9.913 1.00 83.19 94 ASP A N 1
ATOM 734 C CA . ASP A 1 94 ? -9.797 -9.641 -8.913 1.00 83.19 94 ASP A CA 1
ATOM 735 C C . ASP A 1 94 ? -9.353 -10.159 -7.534 1.00 83.19 94 ASP A C 1
ATOM 737 O O . ASP A 1 94 ? -9.839 -11.177 -7.040 1.00 83.19 94 ASP A O 1
ATOM 741 N N . TYR A 1 95 ? -8.362 -9.496 -6.933 1.00 95.94 95 TYR A N 1
ATOM 742 C CA . TYR A 1 95 ? -7.949 -9.759 -5.550 1.00 95.94 95 TYR A CA 1
ATOM 743 C C . TYR A 1 95 ? -8.563 -8.713 -4.624 1.00 95.94 95 TYR A C 1
ATOM 745 O O . TYR A 1 95 ? -8.607 -7.534 -4.972 1.00 95.94 95 TYR A O 1
ATOM 753 N N . ASP A 1 96 ? -8.979 -9.119 -3.426 1.00 97.19 96 ASP A N 1
ATOM 754 C CA . ASP A 1 96 ? -9.400 -8.165 -2.398 1.00 97.19 96 ASP A CA 1
ATOM 755 C C . ASP A 1 96 ? -8.205 -7.492 -1.736 1.00 97.19 96 ASP A C 1
ATOM 757 O O . ASP A 1 96 ? -8.247 -6.296 -1.442 1.00 97.19 96 ASP A O 1
ATOM 761 N N . CYS A 1 97 ? -7.132 -8.261 -1.537 1.00 97.44 97 CYS A N 1
ATOM 762 C CA . CYS A 1 97 ? -5.883 -7.777 -0.978 1.00 97.44 97 CYS A CA 1
ATOM 763 C C . CYS A 1 97 ? -4.683 -8.320 -1.753 1.00 97.44 97 CYS A C 1
ATOM 765 O O . CYS A 1 97 ? -4.679 -9.456 -2.235 1.00 97.44 97 CYS A O 1
ATOM 767 N N . VAL A 1 98 ? -3.621 -7.521 -1.818 1.00 97.56 98 VAL A N 1
ATOM 768 C CA . VAL A 1 98 ? -2.310 -7.959 -2.313 1.00 97.56 98 VAL A CA 1
ATOM 769 C C . VAL A 1 98 ? -1.253 -7.569 -1.296 1.00 97.56 98 VAL A C 1
ATOM 771 O O . VAL A 1 98 ? -1.274 -6.445 -0.793 1.00 97.56 98 VAL A O 1
ATOM 774 N N . TYR A 1 99 ? -0.306 -8.462 -1.020 1.00 97.69 99 TYR A N 1
ATOM 775 C CA . TYR A 1 99 ? 0.832 -8.158 -0.161 1.00 97.69 99 TYR A CA 1
ATOM 776 C C . TYR A 1 99 ? 2.161 -8.572 -0.773 1.00 97.69 99 TYR A C 1
ATOM 778 O O . TYR A 1 99 ? 2.247 -9.508 -1.569 1.00 97.69 99 TYR A O 1
ATOM 786 N N . GLY A 1 100 ? 3.223 -7.879 -0.372 1.00 97.00 100 GLY A N 1
ATOM 787 C CA . GLY A 1 100 ? 4.575 -8.232 -0.773 1.00 97.00 100 GLY A CA 1
ATOM 788 C C . GLY A 1 100 ? 5.614 -7.155 -0.476 1.00 97.00 100 GLY A C 1
ATOM 789 O O . GLY A 1 100 ? 5.318 -6.163 0.203 1.00 97.00 100 GLY A O 1
ATOM 790 N N . PRO A 1 101 ? 6.837 -7.334 -1.003 1.00 95.75 101 PRO A N 1
ATOM 791 C CA . PRO A 1 101 ? 7.879 -6.324 -0.958 1.00 95.75 101 PRO A CA 1
ATOM 792 C C . PRO A 1 101 ? 7.408 -4.998 -1.559 1.00 95.75 101 PRO A C 1
ATOM 794 O O . PRO A 1 101 ? 6.668 -4.976 -2.548 1.00 95.75 101 PRO A O 1
ATOM 797 N N . MET A 1 102 ? 7.866 -3.895 -0.970 1.00 94.31 102 MET A N 1
ATOM 798 C CA . MET A 1 102 ? 7.695 -2.554 -1.529 1.00 94.31 102 MET A CA 1
ATOM 799 C C . MET A 1 102 ? 8.850 -2.239 -2.475 1.00 94.31 102 MET A C 1
ATOM 801 O O . MET A 1 102 ? 10.008 -2.372 -2.082 1.00 94.31 102 MET A O 1
ATOM 805 N N . ALA A 1 103 ? 8.551 -1.825 -3.707 1.00 9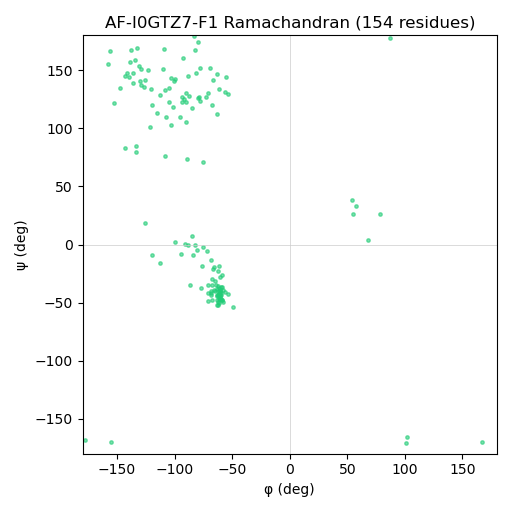2.25 103 ALA A N 1
ATOM 806 C CA . ALA A 1 103 ? 9.576 -1.453 -4.676 1.00 92.25 103 ALA A CA 1
ATOM 807 C C . ALA A 1 103 ? 10.084 -0.026 -4.409 1.00 92.25 103 ALA A C 1
ATOM 809 O O . ALA A 1 103 ? 9.297 0.921 -4.413 1.00 92.25 103 ALA A O 1
ATOM 810 N N . ASP A 1 104 ? 11.397 0.155 -4.265 1.00 85.31 104 ASP A N 1
ATOM 811 C CA . ASP A 1 104 ? 12.025 1.463 -3.982 1.00 85.31 104 ASP A CA 1
ATOM 812 C C . ASP A 1 104 ? 12.362 2.258 -5.266 1.00 85.31 104 ASP A C 1
ATOM 814 O O . ASP A 1 104 ? 12.799 3.409 -5.256 1.00 85.31 104 ASP A O 1
ATOM 818 N N . TYR A 1 105 ? 12.063 1.686 -6.436 1.00 78.31 105 TYR A N 1
ATOM 819 C CA . TYR A 1 105 ? 12.285 2.371 -7.706 1.00 78.31 105 TYR A CA 1
ATOM 820 C C . TYR A 1 105 ? 11.284 3.524 -7.907 1.00 78.31 105 TYR A C 1
ATOM 822 O O . TYR A 1 105 ? 10.075 3.340 -7.805 1.00 78.31 105 TYR A O 1
ATOM 830 N N . GLY A 1 106 ? 11.730 4.728 -8.265 1.00 79.06 106 GLY A N 1
ATOM 831 C CA . GLY A 1 106 ? 10.820 5.871 -8.432 1.00 79.06 106 GLY A CA 1
ATOM 832 C C . GLY A 1 106 ? 9.786 5.695 -9.562 1.00 79.06 106 GLY A C 1
ATOM 833 O O . GLY A 1 106 ? 10.140 5.765 -10.743 1.00 79.06 106 GLY A O 1
ATOM 834 N N . VAL A 1 107 ? 8.499 5.569 -9.207 1.00 78.88 107 VAL A N 1
ATOM 835 C CA . VAL A 1 107 ? 7.355 5.396 -10.135 1.00 78.88 107 VAL A CA 1
ATOM 836 C C . VAL A 1 107 ? 7.369 6.419 -11.275 1.00 78.88 107 VAL A C 1
ATOM 838 O O . VAL A 1 107 ? 7.368 6.039 -12.446 1.00 78.88 107 VAL A O 1
ATOM 841 N N . SER A 1 108 ? 7.443 7.717 -10.956 1.00 82.81 108 SER A N 1
ATOM 842 C CA . SER A 1 108 ? 7.387 8.796 -11.955 1.00 82.81 108 SER A CA 1
ATOM 843 C C . SER A 1 108 ? 8.531 8.714 -12.966 1.00 82.81 108 SER A C 1
ATOM 845 O O . SER A 1 108 ? 8.329 8.927 -14.161 1.00 82.81 108 SER A O 1
ATOM 847 N N . ARG A 1 109 ? 9.736 8.353 -12.502 1.00 87.06 109 ARG A N 1
ATOM 848 C CA . ARG A 1 109 ? 10.921 8.190 -13.357 1.00 87.06 109 ARG A CA 1
ATOM 849 C C . ARG A 1 109 ? 10.764 6.989 -14.285 1.00 87.06 109 ARG A C 1
ATOM 851 O O . ARG A 1 109 ? 11.143 7.077 -15.451 1.00 87.06 109 ARG A O 1
ATOM 858 N N . MET A 1 110 ? 10.227 5.883 -13.773 1.00 88.69 110 MET A N 1
ATOM 859 C CA . MET A 1 110 ? 9.962 4.688 -14.570 1.00 88.69 110 MET A CA 1
ATOM 860 C C . MET A 1 110 ? 8.950 4.977 -15.676 1.00 88.69 110 MET A C 1
ATOM 862 O O . MET A 1 110 ? 9.233 4.739 -16.849 1.00 88.69 110 MET A O 1
ATOM 866 N N . TYR A 1 111 ? 7.812 5.558 -15.293 1.00 87.69 111 TYR A N 1
ATOM 867 C CA . TYR A 1 111 ? 6.719 5.878 -16.200 1.00 87.69 111 TYR A CA 1
ATOM 868 C C . TYR A 1 111 ? 7.169 6.837 -17.307 1.00 87.69 111 TYR A C 1
ATOM 870 O O . TYR A 1 111 ? 6.959 6.565 -18.485 1.00 87.69 111 TYR A O 1
ATOM 878 N N . ALA A 1 112 ? 7.881 7.915 -16.955 1.00 90.75 112 ALA A N 1
ATOM 879 C CA . ALA A 1 112 ? 8.396 8.873 -17.933 1.00 90.75 112 ALA A CA 1
ATOM 880 C C . ALA A 1 112 ? 9.359 8.233 -18.950 1.00 90.75 112 ALA A C 1
ATOM 882 O O . ALA A 1 112 ? 9.304 8.548 -20.137 1.00 90.75 112 ALA A O 1
ATOM 883 N N . LYS A 1 113 ? 10.234 7.314 -18.512 1.00 93.31 113 LYS A N 1
ATOM 884 C CA . LYS A 1 113 ? 11.149 6.604 -19.422 1.00 93.31 113 LYS A CA 1
ATOM 885 C C . LYS A 1 113 ?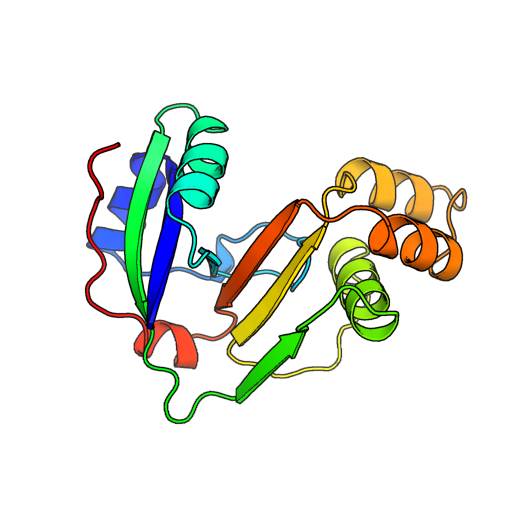 10.414 5.641 -20.350 1.00 93.31 113 LYS A C 1
ATOM 887 O O . LYS A 1 113 ? 10.776 5.574 -21.522 1.00 93.31 113 LYS A O 1
ATOM 892 N N . TYR A 1 114 ? 9.409 4.932 -19.839 1.00 92.69 114 TYR A N 1
ATOM 893 C CA . TYR A 1 114 ? 8.573 4.042 -20.643 1.00 92.69 114 TYR A CA 1
ATOM 894 C C . TYR A 1 114 ? 7.825 4.820 -21.731 1.00 92.69 114 TYR A C 1
ATOM 896 O O . TYR A 1 114 ? 7.964 4.507 -22.908 1.00 92.69 114 TYR A O 1
ATOM 904 N N . MET A 1 115 ? 7.148 5.916 -21.364 1.00 91.44 115 MET A N 1
ATOM 905 C CA . MET A 1 115 ? 6.426 6.772 -22.318 1.00 91.44 115 MET A CA 1
ATOM 906 C C . MET A 1 115 ? 7.334 7.396 -23.388 1.00 91.44 115 MET A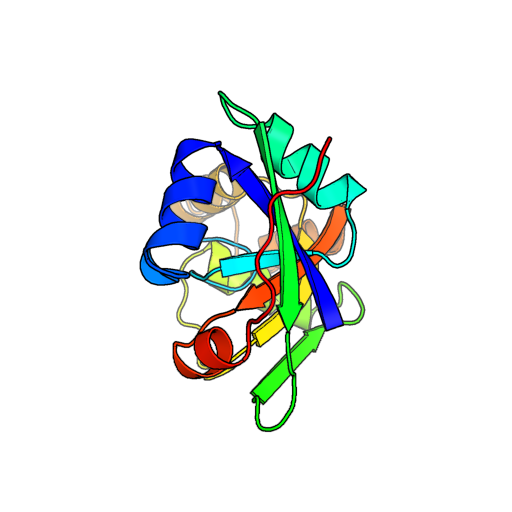 C 1
ATOM 908 O O . MET A 1 115 ? 6.886 7.672 -24.495 1.00 91.44 115 MET A O 1
ATOM 912 N N . ALA A 1 116 ? 8.613 7.613 -23.074 1.00 95.38 116 ALA A N 1
ATOM 913 C CA . ALA A 1 116 ? 9.608 8.113 -24.019 1.00 95.38 116 ALA A CA 1
ATOM 914 C C . ALA A 1 116 ? 10.266 7.009 -24.875 1.00 95.38 116 ALA A C 1
ATOM 916 O O . ALA A 1 116 ? 11.249 7.301 -25.556 1.00 95.38 116 ALA A O 1
ATOM 917 N N . ASN A 1 117 ? 9.798 5.754 -24.807 1.00 93.94 117 ASN A N 1
ATOM 918 C CA . ASN A 1 117 ? 10.414 4.575 -25.436 1.00 93.94 117 ASN A CA 1
ATOM 919 C C . ASN A 1 117 ? 11.892 4.355 -25.039 1.00 93.94 117 ASN A C 1
ATOM 921 O O . ASN A 1 117 ? 12.671 3.761 -25.780 1.00 93.94 117 ASN A O 1
ATOM 925 N N . LYS A 1 118 ? 12.296 4.838 -23.854 1.00 95.69 118 LYS A N 1
ATOM 926 C CA . LYS A 1 118 ? 13.660 4.717 -23.293 1.00 95.69 118 LYS A CA 1
ATOM 927 C C . LYS A 1 118 ? 13.789 3.590 -22.261 1.00 95.69 118 LYS A C 1
ATOM 929 O O . LYS A 1 118 ? 14.829 3.464 -21.613 1.00 95.69 118 LYS A O 1
ATOM 934 N N . LEU A 1 119 ? 12.716 2.839 -22.032 1.00 93.81 119 LEU A N 1
ATOM 935 C CA . LEU A 1 119 ? 12.655 1.717 -21.103 1.00 93.81 119 LEU A CA 1
ATOM 936 C C . LEU A 1 119 ? 11.588 0.737 -21.595 1.00 93.81 119 LEU A C 1
ATOM 938 O O . LEU A 1 119 ? 10.434 1.136 -21.718 1.00 93.81 119 LEU A O 1
ATOM 942 N N . THR A 1 120 ? 11.955 -0.518 -21.854 1.00 94.75 120 THR A N 1
ATOM 943 C CA . THR A 1 120 ? 10.972 -1.582 -22.132 1.00 94.75 120 THR A CA 1
ATOM 944 C C . THR A 1 120 ? 10.405 -2.165 -20.834 1.00 94.75 120 THR A C 1
ATOM 946 O O . THR A 1 120 ? 10.947 -1.937 -19.747 1.00 94.75 120 THR A O 1
ATOM 949 N N . VAL A 1 121 ? 9.322 -2.940 -20.934 1.00 92.44 121 VAL A N 1
ATOM 950 C CA . VAL A 1 121 ? 8.724 -3.642 -19.786 1.00 92.44 121 VAL A CA 1
ATOM 951 C C . VAL A 1 121 ? 9.734 -4.609 -19.159 1.00 92.44 121 VAL A C 1
ATOM 953 O O . VAL A 1 121 ? 9.912 -4.609 -17.945 1.00 92.44 121 VAL A O 1
ATOM 956 N N . GLU A 1 122 ? 10.475 -5.355 -19.974 1.00 93.75 122 GLU A N 1
ATOM 957 C CA . GLU A 1 122 ? 11.486 -6.326 -19.537 1.00 93.75 122 GLU A CA 1
ATOM 958 C C . GLU A 1 122 ? 12.628 -5.633 -18.788 1.00 93.75 122 GLU A C 1
ATOM 960 O O . GLU A 1 122 ? 13.032 -6.061 -17.708 1.00 93.75 122 GLU A O 1
ATOM 965 N N . GLN A 1 123 ? 13.107 -4.501 -19.311 1.00 93.12 123 GLN A N 1
ATOM 966 C CA . GLN A 1 123 ? 14.132 -3.697 -18.644 1.00 93.12 123 GLN A CA 1
ATOM 967 C C . GLN A 1 123 ? 13.643 -3.094 -17.320 1.00 93.12 123 GLN A C 1
ATOM 969 O O . GLN A 1 123 ? 14.447 -2.866 -16.414 1.00 93.12 123 GLN A O 1
ATOM 974 N N . ALA A 1 124 ? 12.351 -2.774 -17.213 1.00 92.38 124 ALA A N 1
ATOM 975 C CA . ALA A 1 124 ? 11.755 -2.286 -15.975 1.00 92.38 124 ALA A CA 1
ATOM 976 C C . ALA A 1 124 ? 11.663 -3.403 -14.924 1.00 92.38 124 ALA A C 1
ATOM 978 O O . ALA A 1 124 ? 11.998 -3.160 -13.766 1.00 92.38 124 ALA A O 1
ATOM 979 N N . ILE A 1 125 ? 11.281 -4.616 -15.336 1.00 92.38 125 ILE A N 1
ATOM 980 C CA . ILE A 1 125 ? 11.184 -5.802 -14.471 1.00 92.38 125 ILE A CA 1
ATOM 981 C C . ILE A 1 125 ? 12.533 -6.096 -13.810 1.00 92.38 125 ILE A C 1
ATOM 983 O O . ILE A 1 125 ? 12.600 -6.212 -12.587 1.00 92.38 125 ILE A O 1
ATOM 987 N N . GLU A 1 126 ? 13.616 -6.132 -14.591 1.00 90.62 126 GLU A N 1
ATOM 988 C CA . GLU A 1 126 ? 14.957 -6.411 -14.060 1.00 90.62 126 GLU A CA 1
ATOM 989 C C . GLU A 1 126 ? 15.427 -5.359 -13.047 1.00 90.62 126 GLU A C 1
ATOM 991 O O . GLU A 1 126 ? 16.056 -5.700 -12.048 1.00 90.62 126 GLU A O 1
ATOM 996 N N . LYS A 1 127 ? 15.078 -4.083 -13.256 1.00 87.81 127 LYS A N 1
ATOM 997 C CA . LYS A 1 127 ? 15.418 -3.001 -12.317 1.00 87.81 127 LYS A CA 1
ATOM 998 C C . LYS A 1 127 ? 14.612 -3.082 -11.028 1.00 87.81 127 LYS A C 1
ATOM 1000 O O . LYS A 1 127 ? 15.183 -2.996 -9.949 1.00 87.81 127 LYS A O 1
ATOM 1005 N N . VAL A 1 128 ? 13.294 -3.247 -11.139 1.00 89.19 128 VAL A N 1
ATOM 1006 C CA . VAL A 1 128 ? 12.385 -3.305 -9.983 1.00 89.19 128 VAL A CA 1
ATOM 1007 C C . VAL A 1 128 ? 12.730 -4.484 -9.076 1.00 89.19 128 VAL A C 1
ATOM 1009 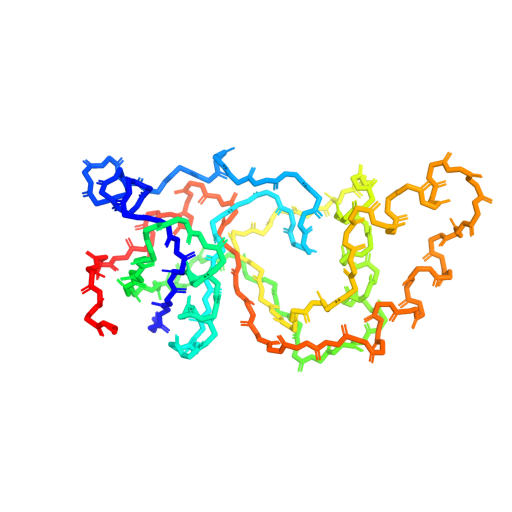O O . VAL A 1 128 ? 12.699 -4.349 -7.857 1.00 89.19 128 VAL A O 1
ATOM 1012 N N . ARG A 1 129 ? 13.126 -5.624 -9.652 1.00 84.94 12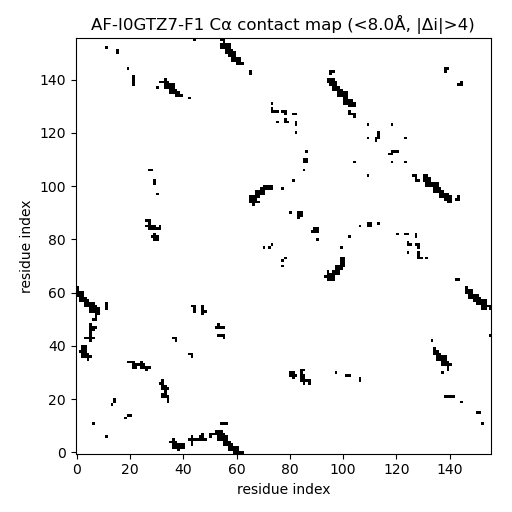9 ARG A N 1
ATOM 1013 C CA . ARG A 1 129 ? 13.475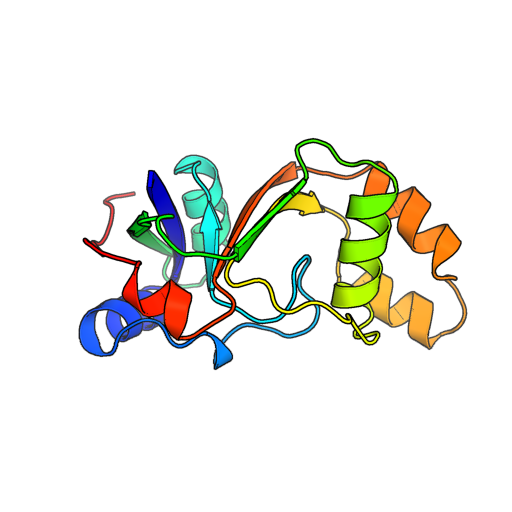 -6.835 -8.899 1.00 84.94 129 ARG A CA 1
ATOM 1014 C C . ARG A 1 129 ? 14.671 -6.674 -7.951 1.00 84.94 129 ARG A C 1
ATOM 1016 O O . ARG A 1 129 ? 14.802 -7.452 -7.010 1.00 84.94 129 ARG A O 1
ATOM 1023 N N . GLN A 1 130 ? 15.538 -5.699 -8.200 1.00 84.44 130 GLN A N 1
ATOM 1024 C CA . GLN A 1 130 ? 16.768 -5.486 -7.434 1.00 84.44 130 GLN A CA 1
ATOM 1025 C C . GLN A 1 130 ? 16.606 -4.463 -6.303 1.00 84.44 130 GLN A C 1
ATOM 1027 O O . GLN A 1 130 ? 17.524 -4.308 -5.502 1.00 84.44 130 GLN A O 1
ATOM 1032 N N . ASP A 1 131 ? 15.469 -3.766 -6.239 1.00 83.38 131 ASP A N 1
ATOM 1033 C CA . ASP A 1 131 ? 15.332 -2.533 -5.468 1.00 83.38 131 ASP A CA 1
ATOM 1034 C C . ASP A 1 131 ? 14.049 -2.554 -4.626 1.00 83.38 131 ASP A C 1
ATOM 1036 O O . ASP A 1 131 ? 12.984 -2.090 -5.046 1.00 83.38 131 ASP A O 1
ATOM 1040 N N . THR A 1 132 ? 14.138 -3.164 -3.441 1.00 87.12 132 THR A N 1
ATOM 1041 C CA . THR A 1 132 ? 13.019 -3.286 -2.496 1.00 87.12 132 THR A CA 1
ATOM 1042 C C . THR A 1 132 ? 13.367 -2.746 -1.125 1.00 87.12 132 THR A C 1
ATOM 1044 O O . THR A 1 132 ? 14.450 -3.029 -0.614 1.00 87.12 132 THR A O 1
ATOM 1047 N N . ASN A 1 133 ? 12.411 -2.085 -0.478 1.00 89.38 133 ASN A N 1
ATOM 1048 C CA . ASN A 1 133 ? 12.616 -1.490 0.836 1.00 89.38 133 ASN A CA 1
ATOM 1049 C C . ASN A 1 133 ? 11.367 -1.608 1.718 1.00 89.38 133 ASN A C 1
ATOM 1051 O O . ASN A 1 133 ? 10.556 -0.694 1.812 1.00 89.38 133 ASN A O 1
ATOM 1055 N N . GLY A 1 134 ? 11.202 -2.760 2.367 1.00 92.75 134 GLY A N 1
ATOM 1056 C CA . GLY A 1 134 ? 10.096 -3.004 3.292 1.00 92.75 134 GLY A CA 1
ATOM 1057 C C . GLY A 1 134 ? 8.964 -3.838 2.698 1.00 92.75 134 GLY A C 1
ATOM 1058 O O . GLY A 1 134 ? 9.124 -4.517 1.684 1.00 92.75 134 GLY A O 1
ATOM 1059 N N . TRP A 1 135 ? 7.830 -3.832 3.395 1.00 95.19 135 TRP A N 1
ATOM 1060 C CA . TRP A 1 135 ? 6.681 -4.698 3.130 1.00 95.19 135 TRP A CA 1
ATOM 1061 C C . TRP A 1 135 ? 5.391 -3.900 3.201 1.00 95.19 135 TRP A C 1
ATOM 1063 O O . TRP A 1 135 ? 5.213 -3.090 4.115 1.00 95.19 135 TRP A O 1
ATOM 1073 N N . GLN A 1 136 ? 4.485 -4.176 2.272 1.00 96.62 136 GLN A N 1
ATOM 1074 C CA . GLN A 1 136 ? 3.203 -3.498 2.178 1.00 96.62 136 GLN A CA 1
ATOM 1075 C C . GLN A 1 136 ? 2.085 -4.482 1.849 1.00 96.62 136 GLN A C 1
ATOM 1077 O O . GLN A 1 136 ? 2.306 -5.548 1.272 1.00 96.62 136 GLN A O 1
ATOM 1082 N N . TRP A 1 137 ? 0.889 -4.063 2.213 1.00 97.75 137 TRP A N 1
ATOM 1083 C CA . TRP A 1 137 ? -0.389 -4.640 1.856 1.00 97.75 137 TRP A CA 1
ATOM 1084 C C . TRP A 1 137 ? -1.215 -3.546 1.185 1.00 97.75 137 TRP A C 1
ATOM 1086 O O . TRP A 1 137 ? -1.067 -2.366 1.510 1.00 97.75 137 TRP A O 1
ATOM 1096 N N . VAL A 1 138 ? -2.096 -3.929 0.275 1.00 97.44 138 VAL A N 1
ATOM 1097 C CA . VAL A 1 138 ? -3.133 -3.047 -0.256 1.00 97.44 138 VAL A CA 1
ATOM 1098 C C . VAL A 1 138 ? -4.487 -3.720 -0.112 1.00 97.44 138 VAL A C 1
ATOM 1100 O O . VAL A 1 138 ? -4.617 -4.902 -0.417 1.00 97.44 138 VAL A O 1
ATOM 1103 N N . VAL A 1 139 ? -5.476 -2.953 0.340 1.00 97.56 139 VAL A N 1
ATOM 1104 C CA . VAL A 1 139 ? -6.899 -3.296 0.283 1.00 97.56 139 VAL A CA 1
ATOM 1105 C C . VAL A 1 139 ? -7.481 -2.684 -0.993 1.00 97.56 139 VAL A C 1
ATOM 1107 O O . VAL A 1 139 ? -7.359 -1.475 -1.210 1.00 97.56 139 VAL A O 1
ATOM 1110 N N . LEU A 1 140 ? -8.065 -3.522 -1.851 1.00 96.12 140 LEU A N 1
ATOM 1111 C CA . LEU A 1 140 ? -8.457 -3.182 -3.226 1.00 96.12 140 LEU A CA 1
ATOM 1112 C C . LEU A 1 140 ? -9.968 -3.170 -3.463 1.00 96.12 140 LEU A C 1
ATOM 1114 O O . LEU A 1 140 ? -10.409 -2.637 -4.478 1.00 96.12 140 LEU A O 1
ATOM 1118 N N . THR A 1 141 ? -10.763 -3.758 -2.568 1.00 96.19 141 THR A N 1
ATOM 1119 C CA . THR A 1 141 ? -12.211 -3.901 -2.761 1.00 96.19 141 THR A CA 1
ATOM 1120 C C . THR A 1 141 ? -12.995 -3.410 -1.553 1.00 96.19 141 THR A C 1
ATOM 1122 O O . THR A 1 141 ? -12.561 -3.530 -0.408 1.00 96.19 141 THR A O 1
ATOM 1125 N N . GLU A 1 142 ? -14.217 -2.942 -1.805 1.00 95.62 142 GLU A N 1
ATOM 1126 C CA . GLU A 1 142 ? -15.190 -2.610 -0.755 1.00 95.62 142 GLU A CA 1
ATOM 1127 C C . GLU A 1 142 ? -15.522 -3.809 0.141 1.00 95.62 142 GLU A C 1
ATOM 1129 O O . GLU A 1 142 ? -15.892 -3.646 1.302 1.00 95.62 142 GLU A O 1
ATOM 1134 N N . ARG A 1 143 ? -15.382 -5.036 -0.383 1.00 95.12 143 ARG A N 1
ATOM 1135 C CA . ARG A 1 143 ? -15.498 -6.251 0.424 1.00 95.12 143 ARG A CA 1
ATOM 1136 C C . ARG A 1 143 ? -14.396 -6.300 1.480 1.00 95.12 143 ARG A C 1
ATOM 1138 O O . ARG A 1 143 ? -14.729 -6.424 2.649 1.00 95.12 143 ARG A O 1
ATOM 1145 N N . ALA A 1 144 ? -13.126 -6.144 1.104 1.00 97.19 144 ALA A N 1
ATOM 1146 C CA . ALA A 1 144 ? -12.039 -6.151 2.085 1.00 97.19 144 ALA A CA 1
ATOM 1147 C C . ALA A 1 144 ? -12.054 -4.944 3.026 1.00 97.19 144 ALA A C 1
ATOM 1149 O O . ALA A 1 144 ? -11.656 -5.088 4.176 1.00 97.19 144 ALA A O 1
ATOM 1150 N N . VAL A 1 145 ? -12.555 -3.778 2.600 1.00 97.94 145 VAL A N 1
ATOM 1151 C CA . VAL A 1 145 ? -12.734 -2.632 3.512 1.00 97.94 145 VAL A CA 1
ATOM 1152 C C . VAL A 1 145 ? -13.645 -2.997 4.688 1.00 97.94 145 VAL A C 1
ATOM 1154 O O . VAL A 1 145 ? -13.356 -2.613 5.820 1.00 97.94 145 VAL A O 1
ATOM 1157 N N . LYS A 1 146 ? -14.706 -3.782 4.456 1.00 97.62 146 LYS A N 1
ATOM 1158 C CA . LYS A 1 146 ? -15.619 -4.234 5.523 1.00 97.62 146 LYS A CA 1
ATOM 1159 C C . LYS A 1 146 ? -14.963 -5.168 6.535 1.00 97.62 146 LYS A C 1
ATOM 1161 O O . LYS A 1 146 ? -15.496 -5.289 7.630 1.00 97.62 146 LYS A O 1
ATOM 1166 N N . ASN A 1 147 ? -13.835 -5.781 6.187 1.00 98.12 147 ASN A N 1
ATOM 1167 C CA . ASN A 1 147 ? -13.049 -6.638 7.068 1.00 98.12 147 ASN A CA 1
ATOM 1168 C C . ASN A 1 147 ? -11.959 -5.861 7.836 1.00 98.12 147 ASN A C 1
ATOM 1170 O O . ASN A 1 147 ? -11.180 -6.457 8.582 1.00 98.12 147 ASN A O 1
ATOM 1174 N N . VAL A 1 148 ? -11.855 -4.540 7.639 1.00 98.38 148 VAL A N 1
ATOM 1175 C CA . VAL A 1 148 ? -10.945 -3.683 8.405 1.00 98.38 148 VAL A CA 1
ATOM 1176 C C . VAL A 1 148 ? -11.672 -3.128 9.625 1.00 98.38 148 VAL A C 1
ATOM 1178 O O . VAL A 1 148 ? -12.712 -2.475 9.523 1.00 98.38 148 VAL A O 1
ATOM 1181 N N . HIS A 1 149 ? -11.091 -3.353 10.796 1.00 97.62 149 HIS A N 1
ATOM 1182 C CA . HIS A 1 149 ? -11.679 -3.042 12.090 1.00 97.62 149 HIS A CA 1
ATOM 1183 C C . HIS A 1 149 ? -10.691 -2.309 12.999 1.00 97.62 149 HIS A C 1
ATOM 1185 O O . HIS A 1 149 ? -9.497 -2.204 12.711 1.00 97.62 149 HIS A O 1
ATOM 1191 N N . ASP A 1 150 ? -11.203 -1.787 14.116 1.00 97.81 150 ASP A N 1
ATOM 1192 C CA . ASP A 1 150 ? -10.395 -1.186 15.184 1.00 97.81 150 ASP A CA 1
ATOM 1193 C C . ASP A 1 150 ? -9.428 -0.081 14.721 1.00 97.81 150 ASP A C 1
ATOM 1195 O O . ASP A 1 150 ? -8.316 0.051 15.237 1.00 97.81 150 ASP A O 1
ATOM 1199 N N . ILE A 1 151 ? -9.859 0.753 13.768 1.00 98.44 151 ILE A N 1
ATOM 1200 C CA . ILE A 1 151 ? -9.047 1.864 13.260 1.00 98.44 151 ILE A CA 1
ATOM 1201 C C . ILE A 1 151 ? -8.860 2.921 14.357 1.00 98.44 151 ILE A C 1
ATOM 1203 O O . ILE A 1 151 ? -9.826 3.502 14.853 1.00 98.44 151 ILE A O 1
ATOM 1207 N N . ARG A 1 152 ? -7.607 3.187 14.742 1.00 98.00 152 ARG A N 1
ATOM 1208 C CA . ARG A 1 152 ? -7.241 4.117 15.828 1.00 98.00 152 ARG A CA 1
ATOM 1209 C C . ARG A 1 152 ? -5.984 4.907 15.471 1.00 98.00 152 ARG A C 1
ATOM 1211 O O . ARG A 1 152 ? -5.099 4.369 14.807 1.00 98.00 152 ARG A O 1
ATOM 1218 N N . LYS A 1 153 ? -5.876 6.158 15.936 1.00 97.94 153 LYS A N 1
ATOM 1219 C CA . LYS A 1 153 ? -4.622 6.933 15.851 1.00 97.94 153 LYS A CA 1
ATOM 1220 C C . LYS A 1 153 ? -3.554 6.299 16.750 1.00 97.94 153 LYS A C 1
ATOM 1222 O O . LYS A 1 153 ? -3.861 5.843 17.849 1.00 97.94 153 LYS A O 1
ATOM 1227 N N . VAL A 1 154 ? -2.315 6.288 16.272 1.00 96.38 154 VAL A N 1
ATOM 1228 C CA . VAL A 1 154 ? -1.126 5.851 17.011 1.00 96.38 154 VAL A CA 1
ATOM 1229 C C . VAL A 1 154 ? -0.333 7.088 17.421 1.00 96.38 154 VAL A C 1
ATOM 1231 O O . VAL A 1 154 ? -0.131 7.983 16.601 1.00 96.38 154 VAL A O 1
ATOM 1234 N N . GLU A 1 155 ? 0.117 7.136 18.672 1.00 90.06 155 GLU A N 1
ATOM 1235 C CA . GLU A 1 155 ? 1.073 8.148 19.134 1.00 90.06 155 GLU A CA 1
ATOM 1236 C C . GLU A 1 155 ? 2.462 7.836 18.555 1.00 90.06 155 GLU A C 1
ATOM 1238 O O . GLU A 1 155 ? 2.934 6.699 18.655 1.00 90.06 155 GLU A O 1
ATOM 1243 N N . ILE A 1 156 ? 3.084 8.823 17.900 1.00 83.00 156 ILE A N 1
ATOM 1244 C CA . ILE A 1 156 ? 4.339 8.685 17.138 1.00 83.00 156 ILE A CA 1
ATOM 1245 C C . ILE A 1 156 ? 5.354 9.768 17.481 1.00 83.00 156 ILE A C 1
ATOM 1247 O O . ILE A 1 156 ? 4.927 10.865 17.904 1.00 83.00 156 ILE A O 1
#

Secondary structure (DSSP, 8-state):
-EEEEEEEHHHHHHHHHH---GGGSPTT-TT-SSEEEBS-HHHHHHHHHTSSSEEEEEEEE--TT--EEE-SS--HHHHHHHHHHHTT-------SEEEEEEE-S-HHHHHHHHHTTSS-HHHHHHHHTT-EEEEEEEE-SHHHHTTEEEEEEE--